Protein AF-E9J6W9-F1 (afdb_monomer_lite)

pLDDT: mean 90.99, std 8.38, range [58.84, 98.12]

Foldseek 3Di:
DQLVVVCVVVVHDSVVSVVVVVVVVVVCCVVCCVVPVPDDDPVLQVVQQVVCCVPPVDHSDSDDDDDDPDDDDDDPPD

Secondary structure (DSSP, 8-state):
--HHHHHHHHT--HHHHHHHHHHHHHHHHHHHHHHHSPPPPHHHHHHHHHHHHHHH--TT-----------PPPPTT-

Sequence (78 aa):
DLPLTVALAFRVGESTVREVVKEVCNILIKILEPLYLSPPTKEDWRICFHGYWKRWNIPNCAGSIDGKHIRLRCPPNS

Structure (mmCIF, N/CA/C/O backbone):
data_AF-E9J6W9-F1
#
_entry.id   AF-E9J6W9-F1
#
loop_
_atom_site.group_PDB
_atom_site.id
_atom_site.type_symbol
_atom_site.label_atom_id
_atom_site.label_alt_id
_atom_site.label_comp_id
_atom_site.label_asym_id
_atom_site.label_entity_id
_atom_site.label_seq_id
_atom_site.pdbx_PDB_ins_code
_atom_site.Cartn_x
_atom_site.Cartn_y
_atom_site.Cartn_z
_atom_site.occupancy
_atom_site.B_iso_or_equiv
_atom_site.auth_seq_id
_atom_site.auth_comp_id
_atom_site.auth_asym_id
_atom_site.auth_atom_id
_atom_site.pdbx_PDB_model_num
ATOM 1 N N . ASP A 1 1 ? -17.432 0.659 6.722 1.00 58.84 1 ASP A N 1
ATOM 2 C CA . ASP A 1 1 ? -18.279 0.666 7.932 1.00 58.84 1 ASP A CA 1
ATOM 3 C C . ASP A 1 1 ? -17.565 1.320 9.094 1.00 58.84 1 ASP A C 1
ATOM 5 O O . ASP A 1 1 ? -16.338 1.293 9.143 1.00 58.84 1 ASP A O 1
ATOM 9 N N . LEU A 1 2 ? -18.315 1.962 9.989 1.00 81.94 2 LEU A N 1
ATOM 10 C CA . LEU A 1 2 ? -17.742 2.550 11.198 1.00 81.94 2 LEU A CA 1
ATOM 11 C C . LEU A 1 2 ? -17.221 1.405 12.096 1.00 81.94 2 LEU A C 1
ATOM 13 O O . LEU A 1 2 ? -17.912 0.390 12.198 1.00 81.94 2 LEU A O 1
ATOM 17 N N . PRO A 1 3 ? -16.064 1.537 12.777 1.00 89.12 3 PRO A N 1
ATOM 18 C CA . PRO A 1 3 ? -15.542 0.501 13.681 1.00 89.12 3 PRO A CA 1
ATOM 19 C C . PRO A 1 3 ? -16.567 -0.019 14.702 1.00 89.12 3 PRO A C 1
ATOM 21 O O . PRO A 1 3 ? -16.577 -1.206 15.019 1.00 89.12 3 PRO A O 1
ATOM 24 N N . LEU A 1 4 ? -17.488 0.846 15.139 1.00 91.94 4 LEU A N 1
ATOM 25 C CA . LEU A 1 4 ? -18.608 0.507 16.018 1.00 91.94 4 LEU A CA 1
ATOM 26 C C . LEU A 1 4 ? -19.546 -0.568 15.437 1.00 91.94 4 LEU A C 1
ATOM 28 O O . LEU A 1 4 ? -19.990 -1.451 16.164 1.00 91.94 4 LEU A O 1
ATOM 32 N N . THR A 1 5 ? -19.836 -0.539 14.134 1.00 95.62 5 THR A N 1
ATOM 33 C CA . THR A 1 5 ? -20.721 -1.524 13.488 1.00 95.62 5 THR A CA 1
ATOM 34 C C . THR A 1 5 ? -20.126 -2.928 13.555 1.00 95.62 5 THR A C 1
ATOM 36 O O . THR A 1 5 ? -20.821 -3.887 13.884 1.00 95.62 5 THR A O 1
ATOM 39 N N . VAL A 1 6 ? -18.822 -3.044 13.293 1.00 94.56 6 VAL A N 1
ATOM 40 C CA . VAL A 1 6 ? -18.088 -4.313 13.382 1.00 94.56 6 VAL A CA 1
ATOM 41 C C . VAL A 1 6 ? -18.007 -4.772 14.839 1.00 94.56 6 VAL A C 1
ATOM 43 O O . VAL A 1 6 ? -18.266 -5.935 15.132 1.00 94.56 6 VAL A O 1
ATOM 46 N N . ALA A 1 7 ? -17.736 -3.855 15.768 1.00 96.75 7 ALA A N 1
ATOM 47 C CA . ALA A 1 7 ? -17.668 -4.160 17.196 1.00 96.75 7 ALA A CA 1
ATOM 48 C C . ALA A 1 7 ? -18.974 -4.783 17.715 1.00 96.75 7 ALA A C 1
ATOM 50 O O . ALA A 1 7 ? -18.948 -5.821 18.377 1.00 96.75 7 ALA A O 1
ATOM 51 N N . LEU A 1 8 ? -20.119 -4.207 17.335 1.00 96.62 8 LEU A N 1
ATOM 52 C CA . LEU A 1 8 ? -21.441 -4.726 17.690 1.00 96.62 8 LEU A CA 1
ATOM 53 C C . LEU A 1 8 ? -21.727 -6.095 17.057 1.00 96.62 8 LEU A C 1
ATOM 55 O O . LEU A 1 8 ? -22.228 -6.983 17.745 1.00 96.62 8 LEU A O 1
ATOM 59 N N . ALA A 1 9 ? -21.384 -6.289 15.779 1.00 97.19 9 ALA A N 1
ATOM 60 C CA . ALA A 1 9 ? -21.610 -7.554 15.075 1.00 97.19 9 ALA A CA 1
ATOM 61 C C . ALA A 1 9 ? -20.846 -8.729 15.711 1.00 97.19 9 ALA A C 1
ATOM 63 O O . ALA A 1 9 ? -21.388 -9.826 15.834 1.00 97.19 9 ALA A O 1
ATOM 64 N N . PHE A 1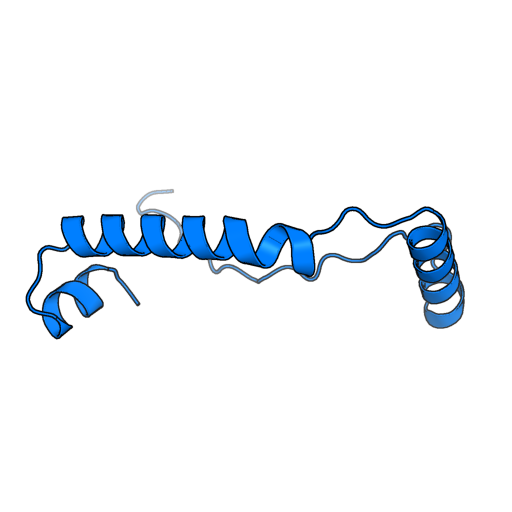 10 ? -19.612 -8.483 16.159 1.00 95.19 10 PHE A N 1
ATOM 65 C CA . PHE A 1 10 ? -18.741 -9.501 16.754 1.00 95.19 10 PHE A CA 1
ATOM 66 C C . PHE A 1 10 ? -18.750 -9.505 18.291 1.00 95.19 10 PHE A C 1
ATOM 68 O O . PHE A 1 10 ? -18.067 -10.327 18.895 1.00 95.19 10 PHE A O 1
ATOM 75 N N . ARG A 1 11 ? -19.544 -8.631 18.929 1.00 96.56 11 ARG A N 1
ATOM 76 C CA . ARG A 1 11 ? -19.649 -8.478 20.395 1.00 96.56 11 ARG A CA 1
ATOM 77 C C . ARG A 1 11 ? -18.296 -8.245 21.081 1.00 96.56 11 ARG A C 1
ATOM 79 O O . ARG A 1 11 ? -18.021 -8.800 22.141 1.00 96.56 11 ARG A O 1
ATOM 86 N N . VAL A 1 12 ? -17.461 -7.406 20.475 1.00 97.12 12 VAL A N 1
ATOM 87 C CA . VAL A 1 12 ? -16.137 -7.018 20.989 1.00 97.12 12 VAL A CA 1
ATOM 88 C C . VAL A 1 12 ? -16.062 -5.508 21.215 1.00 97.12 12 VAL A C 1
ATOM 90 O O . VAL A 1 12 ? -16.911 -4.756 20.740 1.00 97.12 12 VAL A O 1
ATOM 93 N N . GLY A 1 13 ? -15.043 -5.045 21.944 1.00 97.50 13 GLY A N 1
ATOM 94 C CA . GLY A 1 13 ? -14.803 -3.615 22.136 1.00 97.50 13 GLY A CA 1
ATOM 95 C C . GLY A 1 13 ? -14.409 -2.910 20.834 1.00 97.50 13 GLY A C 1
ATOM 96 O O . GLY A 1 13 ? -13.693 -3.464 20.000 1.00 97.50 13 GLY A O 1
ATOM 97 N N . GLU A 1 14 ? -14.832 -1.655 20.661 1.00 96.31 14 GLU A N 1
ATOM 98 C CA . GLU A 1 14 ? -14.459 -0.860 19.481 1.00 96.31 14 GLU A CA 1
ATOM 99 C C . GLU A 1 14 ? -12.938 -0.639 19.388 1.00 96.31 14 GLU A C 1
ATOM 101 O O . GLU A 1 14 ? -12.378 -0.632 18.290 1.00 96.31 14 GLU A O 1
ATOM 106 N N . SER A 1 15 ? -12.254 -0.508 20.531 1.00 96.94 15 SER A N 1
ATOM 107 C CA . SER A 1 15 ? -10.788 -0.455 20.602 1.00 96.94 15 SER A CA 1
ATOM 108 C C . SER A 1 15 ? -10.148 -1.704 19.995 1.00 96.94 15 SER A C 1
ATOM 110 O O . SER A 1 15 ? -9.284 -1.578 19.131 1.00 96.94 15 SER A O 1
ATOM 112 N N . THR A 1 16 ? -10.644 -2.890 20.354 1.00 97.06 16 THR A N 1
ATOM 113 C CA . THR A 1 16 ? -10.175 -4.173 19.814 1.00 97.06 16 THR A CA 1
ATOM 114 C C . THR A 1 16 ? -10.364 -4.248 18.301 1.00 97.06 16 THR A C 1
ATOM 116 O O . THR A 1 16 ? -9.443 -4.628 17.587 1.00 97.06 16 THR A O 1
ATOM 119 N N . VAL A 1 17 ? -11.514 -3.813 17.770 1.00 97.12 17 VAL A N 1
ATOM 120 C CA . VAL A 1 17 ? -11.724 -3.759 16.309 1.00 97.12 17 VAL A CA 1
ATOM 121 C C . VAL A 1 17 ? -10.701 -2.851 15.633 1.00 97.12 17 VAL A C 1
ATOM 123 O O . VAL A 1 17 ? -10.142 -3.210 14.599 1.00 97.12 17 VAL A O 1
ATOM 126 N N . ARG A 1 18 ? -10.442 -1.668 16.201 1.00 95.62 18 ARG A N 1
ATOM 127 C CA . ARG A 1 18 ? -9.473 -0.711 15.644 1.00 95.62 18 ARG A CA 1
ATOM 128 C C . ARG A 1 18 ? -8.057 -1.280 15.629 1.00 95.62 18 ARG A C 1
ATOM 130 O O . ARG A 1 18 ? -7.326 -1.021 14.676 1.00 95.62 18 ARG A O 1
ATOM 137 N N . GLU A 1 19 ? -7.678 -2.026 16.659 1.00 97.19 19 GLU A N 1
ATOM 138 C CA . GLU A 1 19 ? -6.389 -2.719 16.728 1.00 97.19 19 GLU A CA 1
ATOM 139 C C . GLU A 1 19 ? -6.289 -3.810 15.663 1.00 97.19 19 GLU A C 1
ATOM 141 O O . GLU A 1 19 ? -5.359 -3.775 14.858 1.00 97.19 19 GLU A O 1
ATOM 146 N N . VAL A 1 20 ? -7.296 -4.682 15.565 1.00 96.50 20 VAL A N 1
ATOM 147 C CA . VAL A 1 20 ? -7.345 -5.752 14.555 1.00 96.50 20 VAL A CA 1
ATOM 148 C C . VAL A 1 20 ? -7.286 -5.186 13.135 1.00 96.50 20 VAL A C 1
ATOM 150 O O . VAL A 1 20 ? -6.539 -5.692 12.303 1.00 96.50 20 VAL A O 1
ATOM 153 N N . VAL A 1 21 ? -8.017 -4.105 12.837 1.00 95.38 21 VAL A N 1
ATOM 154 C CA . VAL A 1 21 ? -7.961 -3.467 11.508 1.00 95.38 21 VAL A CA 1
ATOM 155 C C . VAL A 1 21 ? -6.543 -2.996 11.183 1.00 95.38 21 VAL A C 1
ATOM 157 O O . VAL A 1 21 ? -6.067 -3.226 10.073 1.00 95.38 21 VAL A O 1
ATOM 160 N N . LYS A 1 22 ? -5.850 -2.356 12.133 1.00 96.25 22 LYS A N 1
ATOM 161 C CA . LYS A 1 22 ? -4.462 -1.916 11.928 1.00 96.25 22 LYS A CA 1
ATOM 162 C C . LYS A 1 22 ? -3.530 -3.104 11.704 1.00 96.25 22 LYS A C 1
ATOM 164 O O . LYS A 1 22 ? -2.714 -3.062 10.789 1.00 96.25 22 LYS A O 1
ATOM 169 N N . GLU A 1 23 ? -3.661 -4.150 12.513 1.00 98.12 23 GLU A N 1
ATOM 170 C CA . GLU A 1 23 ? -2.852 -5.363 12.408 1.00 98.12 23 GLU A CA 1
ATOM 171 C C . GLU A 1 23 ? -3.026 -6.045 11.047 1.00 98.12 23 GLU A C 1
ATOM 173 O O . GLU A 1 23 ? -2.043 -6.287 10.345 1.00 98.12 23 GLU A O 1
ATOM 178 N N . VAL A 1 24 ? -4.271 -6.276 10.628 1.00 96.81 24 VAL A N 1
ATOM 179 C CA . VAL A 1 24 ? -4.580 -6.907 9.340 1.00 96.81 24 VAL A CA 1
ATOM 180 C C . VAL A 1 24 ? -4.061 -6.055 8.183 1.00 96.81 24 VAL A C 1
ATOM 182 O O . VAL A 1 24 ? -3.404 -6.590 7.293 1.00 96.81 24 VAL A O 1
ATOM 185 N N . CYS A 1 25 ? -4.280 -4.735 8.201 1.00 96.38 25 CYS A N 1
ATOM 186 C CA . CYS A 1 25 ? -3.733 -3.835 7.181 1.00 96.38 25 CYS A CA 1
ATOM 187 C C . CYS A 1 25 ? -2.203 -3.921 7.100 1.00 96.38 25 CYS A C 1
ATOM 189 O O . CYS A 1 25 ? -1.659 -4.007 6.001 1.00 96.38 25 CYS A O 1
ATOM 191 N N . ASN A 1 26 ? -1.507 -3.949 8.238 1.00 97.50 26 ASN A N 1
ATOM 192 C CA . ASN A 1 26 ? -0.049 -4.065 8.268 1.00 97.50 26 ASN A CA 1
ATOM 193 C C . ASN A 1 26 ? 0.437 -5.395 7.679 1.00 97.50 26 ASN A C 1
ATOM 195 O O . ASN A 1 26 ? 1.406 -5.415 6.921 1.00 97.50 26 ASN A O 1
ATOM 199 N N . ILE A 1 27 ? -0.235 -6.505 7.997 1.00 97.75 27 ILE A N 1
ATOM 200 C CA . ILE A 1 27 ? 0.103 -7.825 7.451 1.00 97.75 27 ILE A CA 1
ATOM 201 C C . ILE A 1 27 ? -0.150 -7.862 5.942 1.00 97.75 27 ILE A C 1
ATOM 203 O O . ILE A 1 27 ? 0.698 -8.345 5.192 1.00 97.75 27 ILE A O 1
ATOM 207 N N . LEU A 1 28 ? -1.283 -7.320 5.488 1.00 96.88 28 LEU A N 1
ATOM 208 C CA . LEU A 1 28 ? -1.603 -7.227 4.067 1.00 96.88 28 LEU A CA 1
ATOM 209 C C . LEU A 1 28 ? -0.550 -6.418 3.316 1.00 96.88 28 LEU A C 1
ATOM 211 O O . LEU A 1 28 ? -0.071 -6.885 2.290 1.00 96.88 28 LEU A O 1
ATOM 215 N N . ILE A 1 29 ? -0.142 -5.259 3.840 1.00 95.69 29 ILE A N 1
ATOM 216 C CA . ILE A 1 29 ? 0.942 -4.462 3.253 1.00 95.69 29 ILE A CA 1
ATOM 217 C C . ILE A 1 29 ? 2.216 -5.302 3.185 1.00 95.69 29 ILE A C 1
ATOM 219 O O . ILE A 1 29 ? 2.742 -5.509 2.100 1.00 95.69 29 ILE A O 1
ATOM 223 N N . LYS A 1 30 ? 2.653 -5.892 4.302 1.00 95.88 30 LYS A N 1
ATOM 224 C CA . LYS A 1 30 ? 3.885 -6.690 4.358 1.00 95.88 30 LYS A CA 1
ATOM 225 C C . LYS A 1 30 ? 3.928 -7.825 3.324 1.00 95.88 30 LYS A C 1
ATOM 227 O O . LYS A 1 30 ? 4.998 -8.133 2.808 1.00 95.88 30 LYS A O 1
ATOM 232 N N . ILE A 1 31 ? 2.793 -8.470 3.053 1.00 95.94 31 ILE A N 1
ATOM 233 C CA . ILE A 1 31 ? 2.704 -9.599 2.114 1.00 95.94 31 ILE A CA 1
ATOM 234 C C . ILE A 1 31 ? 2.527 -9.123 0.667 1.00 95.94 31 ILE A C 1
ATOM 236 O O . ILE A 1 31 ? 3.128 -9.692 -0.243 1.00 95.94 31 ILE A O 1
ATOM 240 N N . LEU A 1 32 ? 1.691 -8.110 0.437 1.00 95.50 32 LEU A N 1
ATOM 241 C CA . LEU A 1 32 ? 1.288 -7.685 -0.906 1.00 95.50 32 LEU A CA 1
ATOM 242 C C . LEU A 1 32 ? 2.226 -6.638 -1.508 1.00 95.50 32 LEU A C 1
ATOM 244 O O . LEU A 1 32 ? 2.396 -6.619 -2.722 1.00 95.50 32 LEU A O 1
ATOM 248 N N . GLU A 1 33 ? 2.861 -5.795 -0.696 1.00 93.56 33 GLU A N 1
ATOM 249 C CA . GLU A 1 33 ? 3.824 -4.790 -1.153 1.00 93.56 33 GLU A CA 1
ATOM 250 C C . GLU A 1 33 ? 4.904 -5.373 -2.082 1.00 93.56 33 GLU A C 1
ATOM 252 O O . GLU A 1 33 ? 5.039 -4.866 -3.194 1.00 93.56 33 GLU A O 1
ATOM 257 N N . PRO A 1 34 ? 5.610 -6.473 -1.750 1.00 91.38 34 PRO 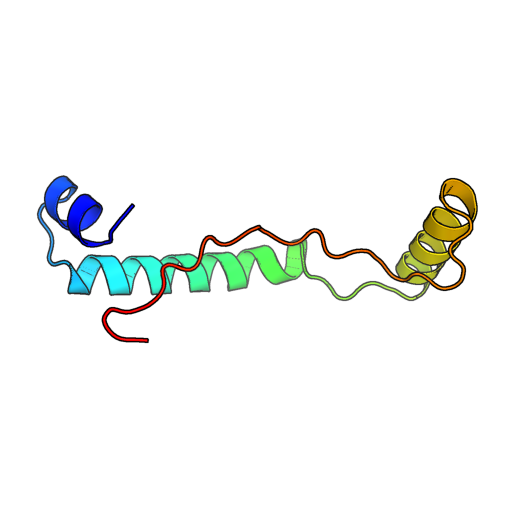A N 1
ATOM 258 C CA . PRO A 1 34 ? 6.627 -7.015 -2.650 1.00 91.38 34 PRO A CA 1
ATOM 259 C C . PRO A 1 34 ? 6.065 -7.594 -3.957 1.00 91.38 34 PRO A C 1
ATOM 261 O O . PRO A 1 34 ? 6.832 -7.746 -4.903 1.00 91.38 34 PRO A O 1
ATOM 264 N N . LEU A 1 35 ? 4.768 -7.922 -4.019 1.00 90.12 35 LEU A N 1
ATOM 265 C CA . LEU A 1 35 ? 4.112 -8.504 -5.198 1.00 90.12 35 LEU A CA 1
ATOM 266 C C . LEU A 1 35 ? 3.500 -7.445 -6.124 1.00 90.12 35 LEU A C 1
ATOM 268 O O . LEU A 1 35 ? 3.467 -7.641 -7.336 1.00 90.12 35 LEU A O 1
ATOM 272 N N . TYR A 1 36 ? 2.982 -6.354 -5.555 1.00 87.38 36 TYR A N 1
ATOM 273 C CA . TYR A 1 36 ? 2.173 -5.364 -6.277 1.00 87.38 36 TYR A CA 1
ATOM 274 C C . TYR A 1 36 ? 2.763 -3.953 -6.267 1.00 87.38 36 TYR A C 1
ATOM 276 O O . TYR A 1 36 ? 2.391 -3.135 -7.104 1.00 87.38 36 TYR A O 1
ATOM 284 N N . LEU A 1 37 ? 3.657 -3.655 -5.325 1.00 87.56 37 LEU A N 1
ATOM 285 C CA . LEU A 1 37 ? 4.308 -2.354 -5.164 1.00 87.56 37 LEU A CA 1
ATOM 286 C C . LEU A 1 37 ? 5.827 -2.461 -5.354 1.00 87.56 37 LEU A C 1
ATOM 288 O O . LEU A 1 37 ? 6.577 -1.606 -4.881 1.00 87.56 37 LEU A O 1
ATOM 292 N N . SER A 1 38 ? 6.292 -3.501 -6.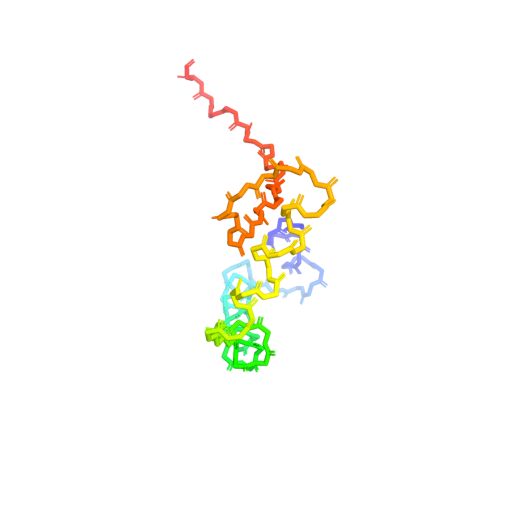053 1.00 86.62 38 SER A N 1
ATOM 293 C CA . SER A 1 38 ? 7.697 -3.628 -6.426 1.00 86.62 38 SER A CA 1
ATOM 294 C C . SER A 1 38 ? 8.127 -2.385 -7.220 1.00 86.62 38 SER A C 1
ATOM 296 O O . SER A 1 38 ? 7.401 -1.965 -8.129 1.00 86.62 38 SER A O 1
ATOM 298 N N . PRO A 1 39 ? 9.293 -1.785 -6.920 1.00 88.88 39 PRO A N 1
ATOM 299 C CA . PRO A 1 39 ? 9.776 -0.641 -7.675 1.00 88.88 39 PRO A CA 1
ATOM 300 C C . PRO A 1 39 ? 9.889 -0.976 -9.172 1.00 88.88 39 PRO A C 1
ATOM 302 O O . PRO A 1 39 ? 10.528 -1.974 -9.516 1.00 88.88 39 PRO A O 1
ATOM 305 N N . PRO A 1 40 ? 9.301 -0.163 -10.065 1.00 90.62 40 PRO A N 1
ATOM 306 C CA . PRO A 1 40 ? 9.369 -0.398 -11.502 1.00 90.62 40 PRO A CA 1
ATOM 307 C C . PRO A 1 40 ? 10.808 -0.324 -12.017 1.00 90.62 40 PRO A C 1
ATOM 309 O O . PRO A 1 40 ? 11.611 0.523 -11.607 1.00 90.62 40 PRO A O 1
ATOM 312 N N . THR A 1 41 ? 11.124 -1.205 -12.961 1.00 94.12 41 THR A N 1
ATOM 313 C CA . THR A 1 41 ? 12.416 -1.242 -13.640 1.00 94.12 41 THR A CA 1
ATOM 314 C C . THR A 1 41 ? 12.525 -0.134 -14.688 1.00 94.12 41 THR A C 1
ATOM 316 O O . THR A 1 41 ? 11.547 0.495 -15.094 1.00 94.12 41 THR A O 1
ATOM 319 N N . LYS A 1 42 ? 13.742 0.103 -15.192 1.00 95.38 42 LYS A N 1
ATOM 320 C CA . LYS A 1 42 ? 13.966 1.049 -16.297 1.00 95.38 42 LYS A CA 1
ATOM 321 C C . LYS A 1 42 ? 13.150 0.694 -17.548 1.00 95.38 42 LYS A C 1
ATOM 323 O O . LYS A 1 42 ? 12.744 1.604 -18.270 1.00 95.38 42 LYS A O 1
ATOM 328 N N . GLU A 1 43 ? 12.925 -0.593 -17.806 1.00 95.88 43 GLU A N 1
ATOM 329 C CA . GLU A 1 43 ? 12.134 -1.033 -18.957 1.00 95.88 43 GLU A CA 1
ATOM 330 C C . GLU A 1 43 ? 10.640 -0.790 -18.735 1.00 95.88 43 GLU A C 1
ATOM 332 O O . GLU A 1 43 ? 9.982 -0.254 -19.625 1.00 95.88 43 GLU A O 1
ATOM 337 N N . ASP A 1 44 ? 10.131 -1.039 -17.525 1.00 93.81 44 ASP A N 1
ATOM 338 C CA . ASP A 1 44 ? 8.744 -0.710 -17.166 1.00 93.81 44 ASP A CA 1
ATOM 339 C C . ASP A 1 44 ? 8.457 0.780 -17.390 1.00 93.81 44 ASP A C 1
ATOM 341 O O . ASP A 1 44 ? 7.458 1.148 -18.010 1.00 93.81 44 ASP A O 1
ATOM 345 N N . TRP A 1 45 ? 9.389 1.652 -16.989 1.00 94.19 45 TRP A N 1
ATOM 346 C CA . TRP A 1 45 ? 9.282 3.084 -17.259 1.00 94.19 45 TRP A CA 1
ATOM 347 C C . TRP A 1 45 ? 9.249 3.404 -18.755 1.00 94.19 45 TRP A C 1
ATOM 349 O O . TRP A 1 45 ? 8.422 4.206 -19.190 1.00 94.19 45 TRP A O 1
ATOM 359 N N . ARG A 1 46 ? 10.114 2.775 -19.565 1.00 95.62 46 ARG A N 1
ATOM 360 C CA . ARG A 1 46 ? 10.110 2.966 -21.027 1.00 95.62 46 ARG A CA 1
ATOM 361 C C . ARG A 1 46 ? 8.776 2.562 -21.645 1.00 95.62 46 ARG A C 1
ATOM 363 O O . ARG A 1 46 ? 8.267 3.294 -22.498 1.00 95.62 46 ARG A O 1
ATOM 370 N N . ILE A 1 47 ? 8.213 1.439 -21.207 1.00 96.06 47 ILE A N 1
ATOM 371 C CA . ILE A 1 47 ? 6.911 0.947 -21.661 1.00 96.06 47 ILE A CA 1
ATOM 372 C C . ILE A 1 47 ? 5.813 1.952 -21.302 1.00 96.06 47 ILE A C 1
ATOM 374 O O . ILE A 1 47 ? 5.030 2.322 -22.182 1.00 96.06 47 ILE A O 1
ATOM 378 N N . CYS A 1 48 ? 5.789 2.454 -20.062 1.00 94.81 48 CYS A N 1
ATOM 379 C CA . CYS A 1 48 ? 4.848 3.491 -19.634 1.00 94.81 48 CYS A CA 1
ATOM 380 C C . CYS A 1 48 ? 4.951 4.738 -20.518 1.00 94.81 48 CYS A C 1
ATOM 382 O O . CYS A 1 48 ? 3.969 5.113 -21.160 1.00 94.81 48 CYS A O 1
ATOM 384 N N . PHE A 1 49 ? 6.144 5.330 -20.641 1.00 96.75 49 PHE A N 1
ATOM 385 C CA . PHE A 1 49 ? 6.353 6.537 -21.446 1.00 96.75 49 PHE A CA 1
ATOM 386 C C . PHE A 1 49 ? 5.875 6.363 -22.892 1.00 96.75 49 PHE A C 1
ATOM 388 O O . PHE A 1 49 ? 5.185 7.232 -23.429 1.00 96.75 49 PHE A O 1
AT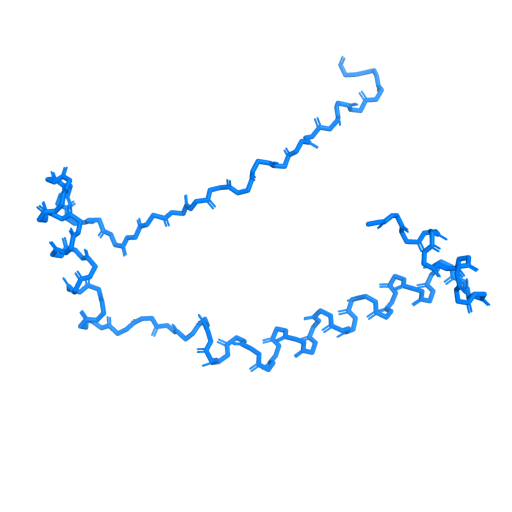OM 395 N N . HIS A 1 50 ? 6.207 5.231 -23.520 1.00 97.19 50 HIS A N 1
ATOM 396 C CA . HIS A 1 50 ? 5.781 4.944 -24.886 1.00 97.19 50 HIS A CA 1
ATOM 397 C C . HIS A 1 50 ? 4.262 4.755 -24.993 1.00 97.19 50 HIS A C 1
ATOM 399 O O . HIS A 1 50 ? 3.639 5.256 -25.931 1.00 97.19 50 HIS A O 1
ATOM 405 N N . GLY A 1 51 ? 3.652 4.062 -24.029 1.00 97.00 51 GLY A N 1
ATOM 406 C CA . GLY A 1 51 ? 2.209 3.852 -23.973 1.00 97.00 51 GLY A CA 1
ATOM 407 C C . GLY A 1 51 ? 1.434 5.164 -23.876 1.00 97.00 51 GLY A C 1
ATOM 408 O O . GLY A 1 51 ? 0.490 5.371 -24.645 1.00 97.00 51 GLY A O 1
ATOM 409 N N . TYR A 1 52 ? 1.868 6.069 -22.992 1.00 96.88 52 TYR A N 1
ATOM 410 C CA . TYR A 1 52 ? 1.225 7.372 -22.835 1.00 96.88 52 TYR A CA 1
ATOM 411 C C . TYR A 1 52 ? 1.399 8.269 -24.060 1.00 96.88 52 TYR A C 1
ATOM 413 O O . TYR A 1 52 ? 0.429 8.887 -24.511 1.00 96.88 52 TYR A O 1
ATOM 421 N N . TRP A 1 53 ? 2.595 8.280 -24.654 1.00 97.50 53 TRP A N 1
ATOM 422 C CA . TRP A 1 53 ? 2.836 8.987 -25.908 1.00 97.50 53 TRP A CA 1
ATOM 423 C C . TRP A 1 53 ? 1.899 8.477 -27.005 1.00 97.50 53 TRP A C 1
ATOM 425 O O . TRP A 1 53 ? 1.193 9.255 -27.639 1.00 97.50 53 TRP A O 1
ATOM 435 N N . LYS A 1 54 ? 1.865 7.161 -27.238 1.00 97.69 54 LYS A N 1
ATOM 436 C CA . LYS A 1 54 ? 1.134 6.572 -28.367 1.00 97.69 54 LYS A CA 1
ATOM 437 C C . LYS A 1 54 ? -0.380 6.768 -28.266 1.00 97.69 54 LYS A C 1
ATOM 439 O O . LYS A 1 54 ? -1.036 6.908 -29.293 1.00 97.69 54 LYS A O 1
ATOM 444 N N . ARG A 1 55 ? -0.940 6.733 -27.053 1.00 97.12 55 ARG A N 1
ATOM 445 C CA . ARG A 1 55 ? -2.396 6.801 -26.836 1.00 97.12 55 ARG A CA 1
ATOM 446 C C . ARG A 1 55 ? -2.920 8.224 -26.697 1.00 97.12 55 ARG A C 1
ATOM 448 O O . ARG A 1 55 ? -4.010 8.503 -27.182 1.00 97.12 55 ARG A O 1
ATOM 455 N N . TRP A 1 56 ? -2.165 9.098 -26.033 1.00 95.62 56 TRP A N 1
ATOM 456 C CA . TRP A 1 56 ? -2.654 10.421 -25.632 1.00 95.62 56 TRP A CA 1
ATOM 457 C C . TRP A 1 56 ? -1.737 11.570 -26.056 1.00 95.62 56 TRP A C 1
ATOM 459 O O . TRP A 1 56 ? -2.026 12.717 -25.735 1.00 95.62 56 TRP A O 1
ATOM 469 N N . ASN A 1 57 ? -0.642 11.287 -26.772 1.00 96.19 57 ASN A N 1
ATOM 470 C CA . ASN A 1 57 ? 0.378 12.270 -27.141 1.00 96.19 57 ASN A CA 1
ATOM 471 C C . ASN A 1 57 ? 0.961 13.011 -25.923 1.00 96.19 57 ASN A C 1
ATOM 473 O O . ASN A 1 57 ? 1.295 14.191 -25.998 1.00 96.19 57 ASN A O 1
ATOM 477 N N . ILE A 1 58 ? 1.064 12.310 -24.786 1.00 95.38 58 ILE A N 1
ATOM 478 C CA . ILE A 1 58 ? 1.660 12.840 -23.558 1.00 95.38 58 ILE A CA 1
ATOM 479 C C . ILE A 1 58 ? 3.081 12.273 -23.435 1.00 95.38 58 ILE A C 1
ATOM 481 O O . ILE A 1 58 ? 3.245 11.120 -23.019 1.00 95.38 58 ILE A O 1
ATOM 485 N N . PRO A 1 59 ? 4.118 13.040 -23.813 1.00 93.50 59 PRO A N 1
ATOM 486 C CA . PRO A 1 59 ? 5.498 12.590 -23.717 1.00 93.50 59 PRO A CA 1
ATOM 487 C C . PRO A 1 59 ? 5.946 12.485 -22.257 1.00 93.50 59 PRO A C 1
ATOM 489 O O . PRO A 1 59 ? 5.499 13.253 -21.408 1.00 93.50 59 PRO A O 1
ATOM 492 N N . ASN A 1 60 ? 6.870 11.566 -21.963 1.00 92.19 60 ASN A N 1
ATOM 493 C CA . ASN A 1 60 ? 7.506 11.426 -20.644 1.00 92.19 60 ASN A CA 1
ATOM 494 C C . ASN A 1 60 ? 6.527 11.249 -19.461 1.00 92.19 60 ASN A C 1
ATOM 496 O O . ASN A 1 60 ? 6.869 11.551 -18.319 1.00 92.19 60 ASN A O 1
ATOM 500 N N . CYS A 1 61 ? 5.319 10.727 -19.704 1.00 94.19 61 CYS A N 1
ATOM 501 C CA . CYS A 1 61 ? 4.384 10.378 -18.637 1.00 94.19 61 CYS A CA 1
ATOM 502 C C . CYS A 1 61 ? 4.698 8.993 -18.061 1.00 94.19 61 CYS A C 1
ATOM 504 O O . CYS A 1 61 ? 4.557 7.969 -18.731 1.00 94.19 61 CYS A O 1
ATOM 506 N N . ALA A 1 62 ? 5.159 8.985 -16.813 1.00 90.62 62 ALA A N 1
ATOM 507 C CA . ALA A 1 62 ? 5.602 7.779 -16.120 1.00 90.62 62 ALA A CA 1
ATOM 508 C C . ALA A 1 62 ? 4.415 6.916 -15.644 1.00 90.62 62 ALA A C 1
ATOM 510 O O . ALA A 1 62 ? 4.550 5.716 -15.425 1.00 90.62 62 ALA A O 1
ATOM 511 N N . GLY A 1 63 ? 3.244 7.533 -15.506 1.00 89.19 63 GLY A N 1
ATOM 512 C CA . GLY A 1 63 ? 2.023 6.919 -15.015 1.00 89.19 63 GLY A CA 1
ATOM 513 C C . GLY A 1 63 ? 0.976 7.979 -14.690 1.00 89.19 63 GLY A C 1
ATOM 514 O O . GLY A 1 63 ? 1.257 9.178 -14.685 1.00 89.19 63 GLY A O 1
ATOM 515 N N . SER A 1 64 ? -0.233 7.527 -14.382 1.00 88.00 64 SER A N 1
ATOM 516 C CA . SER A 1 64 ? -1.332 8.361 -13.907 1.00 88.00 64 SER A CA 1
ATOM 517 C C . SER A 1 64 ? -1.846 7.808 -12.592 1.00 88.00 64 SER A C 1
ATOM 519 O O . SER A 1 64 ? -2.037 6.601 -12.458 1.00 88.00 64 SER A O 1
ATOM 521 N N . ILE A 1 65 ? -2.113 8.695 -11.642 1.00 83.62 65 ILE A N 1
ATOM 522 C CA . ILE A 1 65 ? -2.786 8.334 -10.401 1.00 83.62 65 ILE A CA 1
ATOM 523 C C . ILE A 1 65 ? -4.269 8.608 -10.614 1.00 83.62 65 ILE A C 1
ATOM 525 O O . ILE A 1 65 ? -4.656 9.761 -10.799 1.00 83.62 65 ILE A O 1
ATOM 529 N N . ASP A 1 66 ? -5.087 7.558 -10.602 1.00 79.19 66 ASP A N 1
ATOM 530 C CA . ASP A 1 66 ? -6.532 7.736 -10.514 1.00 79.19 66 ASP A CA 1
ATOM 531 C C . ASP A 1 66 ? -6.897 8.012 -9.052 1.00 79.19 66 ASP A C 1
ATOM 533 O O . ASP A 1 66 ? -6.659 7.200 -8.152 1.00 79.19 66 ASP A O 1
ATOM 537 N N . GLY A 1 67 ? -7.384 9.221 -8.792 1.00 72.50 67 GLY A N 1
ATOM 538 C CA . GLY A 1 67 ? -7.705 9.663 -7.447 1.00 72.50 67 GLY A CA 1
ATOM 539 C C . GLY A 1 67 ? -8.993 9.011 -6.964 1.00 72.50 67 GLY A C 1
ATOM 540 O O . GLY A 1 67 ? -10.051 9.170 -7.566 1.00 72.50 67 GLY A O 1
ATOM 541 N N . LYS A 1 68 ? -8.964 8.359 -5.799 1.00 73.12 68 LYS A N 1
ATOM 542 C CA . LYS A 1 68 ? -10.213 8.060 -5.093 1.00 73.12 68 LYS A CA 1
ATOM 543 C C . LYS A 1 68 ? -10.839 9.383 -4.647 1.00 73.12 68 LYS A C 1
ATOM 545 O O . LYS A 1 68 ? -10.267 10.084 -3.815 1.00 73.12 68 LYS A O 1
ATOM 550 N N . HI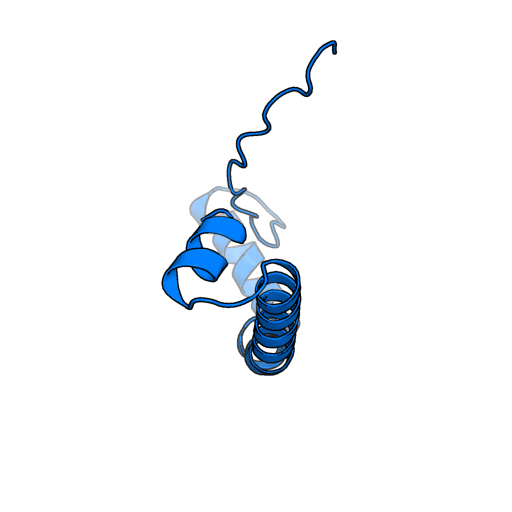S A 1 69 ? -12.035 9.704 -5.138 1.00 73.25 69 HIS A N 1
ATOM 551 C CA . HIS A 1 69 ? -12.826 10.821 -4.619 1.00 73.25 69 HIS A CA 1
ATOM 552 C C . HIS A 1 69 ? -13.280 10.515 -3.182 1.00 73.25 69 HIS A C 1
ATOM 554 O O . HIS A 1 69 ? -14.329 9.911 -2.948 1.00 73.25 69 HIS A O 1
ATOM 560 N N . ILE A 1 70 ? -12.473 10.907 -2.196 1.00 73.94 70 ILE A N 1
ATOM 561 C CA . ILE A 1 70 ? -12.843 10.825 -0.783 1.00 73.94 70 ILE A CA 1
ATOM 562 C C . ILE A 1 70 ? -13.748 12.018 -0.479 1.00 73.94 70 ILE A C 1
ATOM 564 O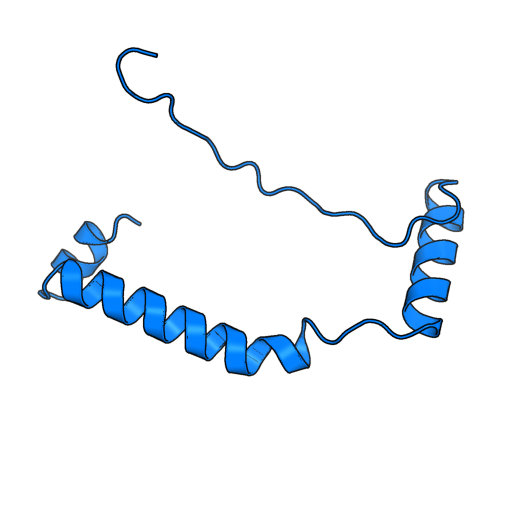 O . ILE A 1 70 ? -13.316 13.167 -0.525 1.00 73.94 70 ILE A O 1
ATOM 568 N N . ARG A 1 71 ? -15.023 11.755 -0.172 1.00 77.69 71 ARG A N 1
ATOM 569 C CA . ARG A 1 71 ? -15.937 12.801 0.296 1.00 77.69 71 ARG A CA 1
ATOM 570 C C . ARG A 1 71 ? -15.503 13.246 1.690 1.00 77.69 71 ARG A C 1
ATOM 572 O O . ARG A 1 71 ? -15.730 12.533 2.665 1.00 77.69 71 ARG A O 1
ATOM 579 N N . LEU A 1 72 ? -14.886 14.417 1.777 1.00 79.06 72 LEU A N 1
ATOM 580 C CA . LEU A 1 72 ? -14.614 15.076 3.048 1.00 79.06 72 LEU A CA 1
ATOM 581 C C . LEU A 1 72 ? -15.896 15.755 3.527 1.00 79.06 72 LEU A C 1
ATOM 583 O O . LEU A 1 72 ? -16.531 16.503 2.784 1.00 79.06 72 LEU A O 1
ATOM 587 N N . ARG A 1 73 ? -16.295 15.481 4.770 1.00 81.06 73 ARG A N 1
ATOM 588 C CA . ARG A 1 73 ? -17.361 16.234 5.428 1.00 81.06 73 ARG A CA 1
ATOM 589 C C . ARG A 1 73 ? -16.706 17.388 6.175 1.00 81.06 73 ARG A C 1
ATOM 591 O O . ARG A 1 73 ? -15.802 17.151 6.972 1.00 81.06 73 ARG A O 1
ATOM 598 N N . CYS A 1 74 ? -17.154 18.608 5.897 1.00 79.88 74 CYS A N 1
ATOM 599 C CA . CYS A 1 74 ? -16.718 19.788 6.633 1.00 79.88 74 CYS A CA 1
ATOM 600 C C . CYS A 1 74 ? -16.963 19.571 8.142 1.00 79.88 74 CYS A C 1
ATOM 602 O O . CYS A 1 74 ? -18.054 19.099 8.498 1.00 79.88 74 CYS A O 1
ATOM 604 N N . PRO A 1 75 ? -15.980 19.842 9.020 1.00 81.75 75 PRO A N 1
ATOM 605 C CA . PRO A 1 75 ? -16.219 19.822 10.454 1.00 81.75 75 PRO A CA 1
ATOM 606 C C . PRO A 1 75 ? -17.275 20.878 10.835 1.00 81.75 75 PRO A C 1
ATOM 608 O O . PRO A 1 75 ? -17.441 21.873 10.128 1.00 81.75 75 PRO A O 1
ATOM 611 N N . PRO A 1 76 ? -18.016 20.683 11.938 1.00 83.12 76 PRO A N 1
ATOM 612 C CA . PRO A 1 76 ? -18.935 21.704 12.433 1.00 83.12 76 PRO A CA 1
ATOM 613 C C . PRO A 1 76 ? -18.187 23.019 12.714 1.00 83.12 76 PRO A C 1
ATOM 615 O O . PRO A 1 76 ? -17.136 22.985 13.350 1.00 83.12 76 PRO A O 1
ATOM 618 N N . ASN A 1 77 ? -18.762 24.154 12.300 1.00 77.88 77 ASN A N 1
ATOM 619 C CA . ASN A 1 77 ? -18.255 25.521 12.527 1.00 77.88 77 ASN A CA 1
ATOM 620 C C . ASN A 1 77 ? -16.961 25.907 11.783 1.00 77.88 77 ASN A C 1
ATOM 622 O O . ASN A 1 77 ? -16.134 26.629 12.343 1.00 77.88 77 ASN A O 1
ATOM 626 N N . SER A 1 78 ? -16.780 25.437 10.547 1.00 66.25 78 SER A N 1
ATOM 627 C CA . SER A 1 78 ? -15.715 25.942 9.669 1.00 66.25 78 SER A CA 1
ATOM 628 C C . SER A 1 78 ? -16.107 27.195 8.897 1.00 66.25 78 SER A C 1
ATOM 630 O O . SER A 1 78 ? -17.321 27.398 8.671 1.00 66.25 78 SER A O 1
#

Radius of gyration: 20.33 Å; chains: 1; bounding box: 36×36×50 Å

Organism: Solenopsis invicta (NCBI:txid13686)